Protein AF-A0AA42ZSQ5-F1 (afdb_monomer_lite)

Radius of gyration: 13.65 Å; chains: 1; bounding box: 35×29×31 Å

Sequence (116 aa):
MTNEVASFLNNWANVWSDRNLEEYFTYYASDFAPAGYDSHGEWQETQRERFAIQAMTEIVLDSLEVETLPSGDTKAKFVQRFGAAPNYRSVLKEMGLTSGGPRGWLITSERILDVL

Secondary structure (DSSP, 8-state):
-HHHHHHHHHHHHHHHHTT-HHHHHTTB-TT---TT-S-HHHHHHHHHHHHTS--EEEEEEEEEEEEE-TTS-EEEEEEEEEEETTEEEEEEEEEEEEE-STTSEEEEEEEEEEE-

Structure (mmCIF, N/CA/C/O backbone):
data_AF-A0AA42ZSQ5-F1
#
_entry.id   AF-A0AA42ZSQ5-F1
#
loop_
_atom_site.group_PDB
_atom_site.id
_atom_site.type_symbol
_atom_site.label_atom_id
_atom_site.label_alt_id
_atom_site.label_comp_id
_atom_site.label_asym_id
_atom_site.label_entity_id
_atom_site.label_seq_id
_atom_site.pdbx_PDB_ins_code
_atom_site.Cartn_x
_atom_site.Cartn_y
_atom_site.Cartn_z
_atom_site.occupancy
_atom_site.B_iso_or_equiv
_atom_site.auth_seq_id
_atom_site.auth_comp_id
_atom_site.auth_asym_id
_atom_site.auth_atom_id
_atom_site.pdbx_PDB_model_num
ATOM 1 N N . MET A 1 1 ? -12.828 -6.740 11.382 1.00 76.00 1 MET A N 1
ATOM 2 C CA . MET A 1 1 ? -11.854 -5.643 11.238 1.00 76.00 1 MET A CA 1
ATOM 3 C C . MET A 1 1 ? -10.446 -6.132 10.904 1.00 76.00 1 MET A C 1
ATOM 5 O O . MET A 1 1 ? -10.137 -6.190 9.725 1.00 76.00 1 MET A O 1
ATOM 9 N N . THR A 1 2 ? -9.603 -6.561 11.857 1.00 87.94 2 THR A N 1
ATOM 10 C CA . THR A 1 2 ? -8.195 -6.932 11.560 1.00 87.94 2 THR A CA 1
ATOM 11 C C . THR A 1 2 ? -8.055 -8.012 10.481 1.00 87.94 2 THR A C 1
ATOM 13 O O . THR A 1 2 ? -7.264 -7.848 9.561 1.00 87.94 2 THR A O 1
ATOM 16 N N . ASN A 1 3 ? -8.884 -9.062 10.512 1.00 92.19 3 ASN A N 1
ATOM 17 C CA . ASN A 1 3 ? -8.865 -10.121 9.488 1.00 92.19 3 ASN A CA 1
ATOM 18 C C . ASN A 1 3 ? -9.287 -9.632 8.088 1.00 92.19 3 ASN A C 1
ATOM 20 O O . ASN A 1 3 ? -8.799 -10.143 7.081 1.00 92.19 3 ASN A O 1
ATOM 24 N N . GLU A 1 4 ? -10.187 -8.647 8.009 1.00 94.56 4 GLU A N 1
ATOM 25 C CA . GLU A 1 4 ? -10.640 -8.060 6.738 1.00 94.56 4 GLU A CA 1
ATOM 26 C C . GLU A 1 4 ? -9.546 -7.170 6.148 1.00 94.56 4 GLU A C 1
ATOM 28 O O . GLU A 1 4 ? -9.252 -7.272 4.960 1.00 94.56 4 GLU A O 1
ATOM 33 N N . VAL A 1 5 ? -8.889 -6.365 6.990 1.00 96.19 5 VAL A N 1
ATOM 34 C CA . VAL A 1 5 ? -7.732 -5.548 6.600 1.00 96.19 5 VAL A CA 1
ATOM 35 C C . VAL A 1 5 ? -6.558 -6.432 6.178 1.00 96.19 5 VAL A C 1
ATOM 37 O O . VAL A 1 5 ? -5.972 -6.191 5.129 1.00 96.19 5 VAL A O 1
ATOM 40 N N . ALA A 1 6 ? -6.254 -7.501 6.919 1.00 96.75 6 ALA A N 1
ATOM 41 C CA . ALA A 1 6 ? -5.216 -8.465 6.547 1.00 96.75 6 ALA A CA 1
ATOM 42 C C . ALA A 1 6 ? -5.487 -9.091 5.169 1.00 96.75 6 ALA A C 1
ATOM 44 O O . ALA A 1 6 ? -4.598 -9.166 4.322 1.00 96.75 6 ALA A O 1
ATOM 45 N N . SER A 1 7 ? -6.737 -9.493 4.922 1.00 97.00 7 SER A N 1
ATOM 46 C CA . SER A 1 7 ? -7.155 -10.065 3.639 1.00 97.00 7 SER A CA 1
ATOM 47 C C . SER A 1 7 ? -7.057 -9.040 2.504 1.00 97.00 7 SER A C 1
ATOM 49 O O . SER A 1 7 ? -6.560 -9.355 1.424 1.00 97.00 7 SER A O 1
ATOM 51 N N . PHE A 1 8 ? -7.476 -7.797 2.752 1.00 97.88 8 PHE A N 1
ATOM 52 C CA . PHE A 1 8 ? -7.344 -6.692 1.803 1.00 97.88 8 PHE A CA 1
ATOM 53 C C . PHE A 1 8 ? -5.876 -6.418 1.439 1.00 97.88 8 PHE A C 1
ATOM 55 O O . PHE A 1 8 ? -5.552 -6.347 0.252 1.00 97.88 8 PHE A O 1
ATOM 62 N N . LEU A 1 9 ? -4.988 -6.333 2.436 1.00 97.88 9 LEU A N 1
ATOM 63 C CA . LEU A 1 9 ? -3.555 -6.083 2.249 1.00 97.88 9 LEU A CA 1
ATOM 64 C C . LEU A 1 9 ? -2.846 -7.233 1.521 1.00 97.88 9 LEU A C 1
ATOM 66 O O . LEU A 1 9 ? -2.025 -6.977 0.644 1.00 97.88 9 LEU A O 1
ATOM 70 N N . ASN A 1 10 ? -3.190 -8.489 1.817 1.00 97.69 10 ASN A N 1
ATOM 71 C CA . ASN A 1 10 ? -2.656 -9.635 1.073 1.00 97.69 10 ASN A CA 1
ATOM 72 C C . ASN A 1 10 ? -3.095 -9.621 -0.393 1.00 97.69 10 ASN A C 1
ATOM 74 O O . ASN A 1 10 ? -2.277 -9.843 -1.280 1.00 97.69 10 ASN A O 1
ATOM 78 N N . ASN A 1 11 ? -4.366 -9.316 -0.670 1.00 97.75 11 ASN A N 1
ATOM 79 C CA . ASN A 1 11 ? -4.844 -9.220 -2.049 1.00 97.75 11 ASN A CA 1
ATOM 80 C C . ASN A 1 11 ? -4.151 -8.075 -2.800 1.00 97.75 11 ASN A C 1
ATOM 82 O O . ASN A 1 11 ? -3.738 -8.256 -3.940 1.00 97.75 11 ASN A O 1
ATOM 86 N N . TRP A 1 12 ? -3.977 -6.920 -2.150 1.00 98.06 12 TRP A N 1
ATOM 87 C CA . TRP A 1 12 ? -3.188 -5.808 -2.687 1.00 98.06 12 TRP A CA 1
ATOM 88 C C . TRP A 1 12 ? -1.751 -6.237 -3.018 1.00 98.06 12 TRP A C 1
ATOM 90 O O . TRP A 1 12 ? -1.247 -5.932 -4.099 1.00 98.06 12 TRP A O 1
ATOM 100 N N . ALA A 1 13 ? -1.107 -6.992 -2.123 1.00 98.06 13 ALA A N 1
ATOM 101 C CA . ALA A 1 13 ? 0.254 -7.481 -2.315 1.00 98.06 13 ALA A CA 1
ATOM 102 C C . ALA A 1 13 ? 0.371 -8.488 -3.470 1.00 98.06 13 ALA A C 1
ATOM 104 O O . ALA A 1 13 ? 1.335 -8.436 -4.239 1.00 98.06 13 ALA A O 1
ATOM 105 N N . ASN A 1 14 ? -0.628 -9.356 -3.640 1.00 97.94 14 ASN A N 1
ATOM 106 C CA . ASN A 1 14 ? -0.702 -10.285 -4.767 1.00 97.94 14 ASN A CA 1
ATOM 107 C C . ASN A 1 14 ? -0.822 -9.527 -6.094 1.00 97.94 14 ASN A C 1
ATOM 109 O O . ASN A 1 14 ? 0.019 -9.698 -6.968 1.00 97.94 14 ASN A O 1
ATOM 113 N N . VAL A 1 15 ? -1.777 -8.597 -6.200 1.00 98.00 15 VAL A N 1
ATOM 114 C CA . VAL A 1 15 ? -1.979 -7.765 -7.401 1.00 98.00 15 VAL A CA 1
ATOM 115 C C . VAL A 1 15 ? -0.723 -6.959 -7.755 1.00 98.00 15 VAL A C 1
ATOM 117 O O . VAL A 1 15 ? -0.351 -6.845 -8.925 1.00 98.00 15 VAL A O 1
ATOM 120 N N . TRP A 1 16 ? -0.027 -6.427 -6.746 1.00 97.75 16 TRP A N 1
ATOM 121 C CA . TRP A 1 16 ? 1.243 -5.729 -6.940 1.00 97.75 16 TRP A CA 1
ATOM 122 C C . TRP A 1 16 ? 2.350 -6.657 -7.456 1.00 97.75 16 TRP A C 1
ATOM 124 O O . TRP A 1 16 ? 3.135 -6.252 -8.318 1.00 97.75 16 TRP A O 1
ATOM 134 N N . SER A 1 17 ? 2.423 -7.888 -6.941 1.00 97.25 17 SER A N 1
ATOM 135 C CA . SER A 1 17 ? 3.412 -8.901 -7.340 1.00 97.25 17 SER A CA 1
ATOM 136 C C . SER A 1 17 ? 3.149 -9.451 -8.740 1.00 97.25 17 SER A C 1
ATOM 138 O O . SER A 1 17 ? 4.091 -9.656 -9.503 1.00 97.25 17 SER A O 1
ATOM 140 N N . ASP A 1 18 ? 1.877 -9.584 -9.112 1.00 97.50 18 ASP A N 1
ATOM 141 C CA . ASP A 1 18 ? 1.430 -9.958 -10.457 1.00 97.50 18 ASP A CA 1
ATOM 142 C C . ASP A 1 18 ? 1.654 -8.837 -11.485 1.00 97.50 18 ASP A C 1
ATOM 144 O O . ASP A 1 18 ? 1.422 -9.021 -12.679 1.00 97.50 18 ASP A O 1
ATOM 148 N N . ARG A 1 19 ? 2.109 -7.660 -11.029 1.00 96.62 19 ARG A N 1
ATOM 149 C CA . ARG A 1 19 ? 2.289 -6.444 -11.835 1.00 96.62 19 ARG A CA 1
ATOM 150 C C . ARG A 1 19 ? 1.001 -6.024 -12.553 1.00 96.62 19 ARG A C 1
ATOM 152 O O . ARG A 1 19 ? 1.056 -5.353 -13.584 1.00 96.62 19 ARG A O 1
ATOM 159 N N . ASN A 1 20 ? -0.166 -6.365 -12.000 1.00 97.38 20 ASN A N 1
ATOM 160 C CA . ASN A 1 20 ? -1.454 -5.973 -12.561 1.00 97.38 20 ASN A CA 1
ATOM 161 C C . ASN A 1 20 ? -1.761 -4.519 -12.182 1.00 97.38 20 ASN A C 1
ATOM 163 O O . ASN A 1 20 ? -2.421 -4.225 -11.187 1.00 97.38 20 ASN A O 1
ATOM 167 N N . LEU A 1 21 ? -1.225 -3.602 -12.983 1.00 96.69 21 LEU A N 1
ATOM 168 C CA . LEU A 1 21 ? -1.290 -2.164 -12.752 1.00 96.69 21 LEU A CA 1
ATOM 169 C C . LEU A 1 21 ? -2.727 -1.620 -12.753 1.00 96.69 21 LEU A C 1
ATOM 171 O O . LEU A 1 21 ? -3.061 -0.760 -11.940 1.00 96.69 21 LEU A O 1
ATOM 175 N N . GLU A 1 22 ? -3.569 -2.113 -13.663 1.00 96.00 22 GLU A N 1
ATOM 176 C CA . GLU A 1 22 ? -4.961 -1.667 -13.768 1.00 96.00 22 GLU A CA 1
ATOM 177 C C . GLU A 1 22 ? -5.731 -2.024 -12.503 1.00 96.00 22 GLU A C 1
ATOM 179 O O . GLU A 1 22 ? -6.370 -1.161 -11.901 1.00 96.00 22 GLU A O 1
ATOM 184 N N . GLU A 1 23 ? -5.608 -3.272 -12.048 1.00 97.31 23 GLU A N 1
ATOM 185 C CA . GLU A 1 23 ? -6.251 -3.699 -10.816 1.00 97.31 23 GLU A CA 1
ATOM 186 C C . GLU A 1 23 ? -5.644 -3.006 -9.593 1.00 97.31 23 GLU A C 1
ATOM 188 O O . GLU A 1 23 ? -6.391 -2.578 -8.712 1.00 97.31 23 GLU A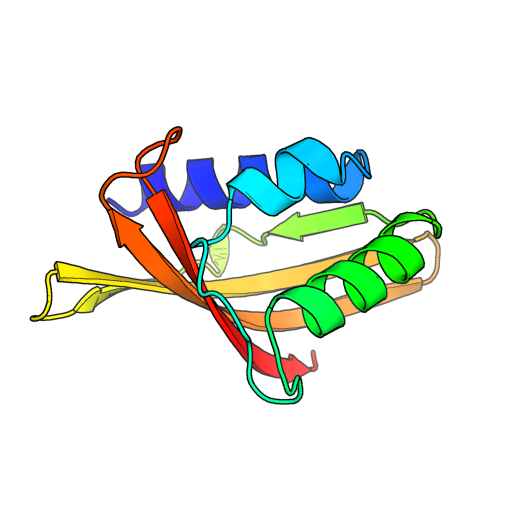 O 1
ATOM 193 N N . TYR A 1 24 ? -4.323 -2.821 -9.559 1.00 97.38 24 TYR A N 1
ATOM 194 C CA . TYR A 1 24 ? -3.620 -2.134 -8.478 1.00 97.38 24 TYR A CA 1
ATOM 195 C C . TYR A 1 24 ? -4.185 -0.732 -8.231 1.00 97.38 24 TYR A C 1
ATOM 197 O O . TYR A 1 24 ? -4.478 -0.390 -7.086 1.00 97.38 24 TYR A O 1
ATOM 205 N N . PHE A 1 25 ? -4.430 0.058 -9.281 1.00 96.44 25 PHE A N 1
ATOM 206 C CA . PHE A 1 25 ? -5.006 1.396 -9.119 1.00 96.44 25 PHE A CA 1
ATOM 207 C C . PHE A 1 25 ? -6.420 1.388 -8.527 1.00 96.44 25 PHE A C 1
ATOM 209 O O . PHE A 1 25 ? -6.780 2.335 -7.834 1.00 96.44 25 PHE A O 1
ATOM 216 N N . THR A 1 26 ? -7.194 0.310 -8.689 1.00 96.44 26 THR A N 1
ATOM 217 C CA . THR A 1 26 ? -8.536 0.200 -8.078 1.00 96.44 26 THR A CA 1
ATOM 218 C C . THR A 1 26 ? -8.519 0.041 -6.554 1.00 96.44 26 THR A C 1
ATOM 220 O O . THR A 1 26 ? -9.574 0.115 -5.924 1.00 96.44 26 THR A O 1
ATOM 223 N N . TYR A 1 27 ? -7.351 -0.197 -5.947 1.00 97.75 27 TYR A N 1
ATOM 224 C CA . TYR A 1 27 ? -7.203 -0.215 -4.490 1.00 97.75 27 TYR A CA 1
ATOM 225 C C . TYR A 1 27 ? -7.146 1.188 -3.889 1.00 97.75 27 TYR A C 1
ATOM 227 O O . TYR A 1 27 ? -7.324 1.320 -2.682 1.00 97.75 27 TYR A O 1
ATOM 235 N N . TYR A 1 28 ? -6.896 2.219 -4.693 1.00 97.31 28 TYR A N 1
ATOM 236 C CA . TYR A 1 28 ? -6.651 3.578 -4.227 1.00 97.31 28 TYR A CA 1
ATOM 237 C C . TYR A 1 28 ? -7.874 4.467 -4.436 1.00 97.31 28 TYR A C 1
ATOM 239 O O . TYR A 1 28 ? -8.629 4.299 -5.394 1.00 97.31 28 TYR A O 1
ATOM 247 N N . ALA A 1 29 ? -8.072 5.423 -3.529 1.00 95.62 29 ALA A N 1
ATOM 248 C CA . ALA A 1 29 ? -9.068 6.471 -3.708 1.00 95.62 29 ALA A CA 1
ATOM 249 C C . ALA A 1 29 ? -8.750 7.322 -4.954 1.00 95.62 29 ALA A C 1
ATOM 251 O O . ALA A 1 29 ? -7.589 7.494 -5.328 1.00 95.62 29 ALA A O 1
ATOM 252 N N . SER A 1 30 ? -9.781 7.869 -5.603 1.00 91.25 30 SER A N 1
ATOM 253 C CA . SER A 1 30 ? -9.634 8.625 -6.859 1.00 91.25 30 SER A CA 1
ATOM 254 C C . SER A 1 30 ? -8.840 9.927 -6.719 1.00 91.25 30 SER A C 1
ATOM 256 O O . SER A 1 30 ? -8.341 10.456 -7.706 1.00 91.25 30 SER A O 1
ATOM 258 N N . ASP A 1 31 ? -8.752 10.458 -5.504 1.00 88.00 31 ASP A N 1
ATOM 259 C CA . ASP A 1 31 ? -8.007 11.658 -5.128 1.00 88.00 31 ASP A CA 1
ATOM 260 C C . ASP A 1 31 ? -6.681 11.332 -4.415 1.00 88.00 31 ASP A C 1
ATOM 262 O O . ASP A 1 31 ? -6.025 12.225 -3.881 1.00 88.00 31 ASP A O 1
ATOM 266 N N . PHE A 1 32 ? -6.259 10.063 -4.415 1.00 92.88 32 PHE A N 1
ATOM 267 C CA . PHE A 1 32 ? -5.043 9.625 -3.739 1.00 92.88 32 PHE A CA 1
ATOM 268 C C . PHE A 1 32 ? -3.789 10.291 -4.324 1.00 92.88 32 PHE A C 1
ATOM 270 O O . PHE A 1 32 ? -3.378 9.998 -5.443 1.00 92.88 32 PHE A O 1
ATOM 277 N N . ALA A 1 33 ? -3.122 11.132 -3.545 1.00 87.06 33 ALA A N 1
ATOM 278 C CA . ALA A 1 33 ? -1.811 11.676 -3.879 1.00 87.06 33 ALA A CA 1
ATOM 279 C C . ALA A 1 33 ? -0.928 11.587 -2.628 1.00 87.06 33 ALA A C 1
ATOM 281 O O . ALA A 1 33 ? -1.121 12.363 -1.686 1.00 87.06 33 ALA A O 1
ATOM 282 N N . PRO A 1 34 ? -0.008 10.608 -2.545 1.00 86.25 34 PRO A N 1
ATOM 283 C CA . PRO A 1 34 ? 0.834 10.477 -1.373 1.00 86.25 34 PRO A CA 1
ATOM 284 C C . PRO A 1 34 ? 1.860 11.614 -1.339 1.00 86.25 34 PRO A C 1
ATOM 286 O O . PRO A 1 34 ? 2.196 12.211 -2.361 1.00 86.25 34 PRO A O 1
ATOM 289 N N . ALA A 1 35 ? 2.380 11.906 -0.146 1.00 82.50 35 ALA A N 1
ATOM 290 C CA . ALA A 1 35 ? 3.382 12.951 0.027 1.00 82.50 35 ALA A CA 1
ATOM 291 C C . ALA A 1 35 ? 4.598 12.712 -0.887 1.00 82.50 35 ALA A C 1
ATOM 293 O O . ALA A 1 35 ? 5.122 11.598 -0.949 1.00 82.50 35 ALA A O 1
ATOM 294 N N . GLY A 1 36 ? 5.053 13.770 -1.561 1.00 83.25 36 GLY A N 1
ATOM 295 C CA . GLY A 1 36 ? 6.147 13.706 -2.534 1.00 83.25 36 GLY A CA 1
ATOM 296 C C . GLY A 1 36 ? 5.704 13.614 -3.997 1.00 83.25 36 GLY A C 1
ATOM 297 O O . GLY A 1 36 ? 6.575 13.563 -4.857 1.00 83.25 36 GLY A O 1
ATOM 298 N N . TYR A 1 37 ? 4.396 13.619 -4.267 1.00 87.75 37 TYR A N 1
ATOM 299 C CA . TYR A 1 37 ? 3.822 13.771 -5.606 1.00 87.75 37 TYR A CA 1
ATOM 300 C C . TYR A 1 37 ? 2.947 15.024 -5.660 1.00 87.75 37 TYR A C 1
ATOM 302 O O . TYR A 1 37 ? 2.210 15.303 -4.711 1.00 87.75 37 TYR A O 1
ATOM 310 N N . ASP A 1 38 ? 2.987 15.744 -6.778 1.00 87.31 38 ASP A N 1
ATOM 311 C CA . ASP A 1 38 ? 2.197 16.957 -6.997 1.00 87.31 38 ASP A CA 1
ATOM 312 C C . ASP A 1 38 ? 0.739 16.629 -7.359 1.00 87.31 38 ASP A C 1
ATOM 314 O O . ASP A 1 38 ? -0.163 17.446 -7.162 1.00 87.31 38 ASP A O 1
ATOM 318 N N . SER A 1 39 ? 0.477 15.430 -7.898 1.00 92.12 39 SER A N 1
ATOM 319 C CA . SER A 1 39 ? -0.871 14.999 -8.286 1.00 92.12 39 SER A CA 1
ATOM 320 C C . SER A 1 39 ? -1.054 13.476 -8.316 1.00 92.12 39 SER A C 1
ATOM 322 O O . SER A 1 39 ? -0.091 12.717 -8.428 1.00 92.12 39 SER A O 1
ATOM 324 N N . HIS A 1 40 ? -2.318 13.026 -8.310 1.00 91.38 40 HIS A N 1
ATOM 325 C CA . HIS A 1 40 ? -2.675 11.618 -8.543 1.00 91.38 40 HIS A CA 1
ATOM 326 C C . HIS A 1 40 ? -2.126 11.102 -9.883 1.00 91.38 40 HIS A C 1
ATOM 328 O O . HIS A 1 40 ? -1.619 9.987 -9.954 1.00 91.38 40 HIS A O 1
ATOM 334 N N . GLY A 1 41 ? -2.182 11.921 -10.941 1.00 93.62 41 GLY A N 1
ATOM 335 C CA . GLY A 1 41 ? -1.702 11.537 -12.272 1.00 93.62 41 GLY A CA 1
ATOM 336 C C . GLY A 1 41 ? -0.189 11.307 -12.324 1.00 93.62 41 GLY A C 1
ATOM 337 O O . GLY A 1 41 ? 0.263 10.329 -12.912 1.00 93.62 41 GLY A O 1
ATOM 338 N N . GLU A 1 42 ? 0.594 12.157 -11.658 1.00 94.25 42 GLU A N 1
ATOM 339 C CA . GLU A 1 42 ? 2.049 11.979 -11.553 1.00 94.25 42 GLU A CA 1
ATOM 340 C C . GLU A 1 42 ? 2.413 10.713 -10.762 1.00 94.25 42 GLU A C 1
ATOM 342 O O . GLU A 1 42 ? 3.295 9.943 -11.159 1.00 94.25 42 GLU A O 1
ATOM 347 N N . TRP A 1 43 ? 1.691 10.460 -9.666 1.00 95.25 43 TRP A N 1
ATOM 348 C CA . TRP A 1 43 ? 1.836 9.220 -8.912 1.00 95.25 43 TRP A CA 1
ATOM 349 C C . TRP A 1 43 ? 1.542 8.000 -9.791 1.00 95.25 43 TRP A C 1
ATOM 351 O O . TRP A 1 43 ? 2.342 7.064 -9.816 1.00 95.25 43 TRP A O 1
ATOM 361 N N . GLN A 1 44 ? 0.447 8.017 -10.558 1.00 95.19 44 GLN A N 1
ATOM 362 C CA . GLN A 1 44 ? 0.111 6.923 -11.468 1.00 95.19 44 GLN A CA 1
ATOM 363 C C . GLN A 1 44 ? 1.221 6.674 -12.490 1.00 95.19 44 GLN A C 1
ATOM 365 O O . GLN A 1 44 ? 1.599 5.518 -12.675 1.00 95.19 44 GLN A O 1
ATOM 370 N N . GLU A 1 45 ? 1.776 7.721 -13.108 1.00 95.44 45 GLU A N 1
ATOM 371 C CA . GLU A 1 45 ? 2.858 7.574 -14.090 1.00 95.44 45 GLU A CA 1
ATOM 372 C C . GLU A 1 45 ? 4.095 6.912 -13.475 1.00 95.44 45 GLU A C 1
ATOM 374 O O . GLU A 1 45 ? 4.586 5.900 -13.978 1.00 95.44 45 GLU A O 1
ATOM 379 N N . THR A 1 46 ? 4.509 7.376 -12.295 1.00 94.75 46 THR A N 1
ATOM 380 C CA . THR A 1 46 ? 5.626 6.770 -11.555 1.00 94.75 46 THR A CA 1
ATOM 381 C C . THR A 1 46 ? 5.358 5.302 -11.212 1.00 94.75 46 THR A C 1
ATOM 383 O O . THR A 1 46 ? 6.258 4.457 -11.246 1.00 94.75 46 THR A O 1
ATOM 386 N N . GLN A 1 47 ? 4.114 4.960 -10.874 1.00 95.44 47 GLN A N 1
ATOM 387 C CA . GLN A 1 47 ? 3.740 3.573 -10.623 1.00 95.44 47 GLN A CA 1
ATOM 388 C C . GLN A 1 47 ? 3.744 2.733 -11.909 1.00 95.44 47 GLN A C 1
ATOM 390 O O . GLN A 1 47 ? 4.112 1.561 -11.822 1.00 95.44 47 GLN A O 1
ATOM 395 N N . ARG A 1 48 ? 3.435 3.295 -13.091 1.00 96.75 48 ARG A N 1
ATOM 396 C CA . ARG A 1 48 ? 3.569 2.580 -14.378 1.00 96.75 48 ARG A CA 1
ATOM 397 C C . ARG A 1 48 ? 5.014 2.171 -14.634 1.00 96.75 48 ARG A C 1
ATOM 399 O O . ARG A 1 48 ? 5.275 1.005 -14.928 1.00 96.75 48 ARG A O 1
ATOM 406 N N . GLU A 1 49 ? 5.946 3.105 -14.455 1.00 96.25 49 GLU A N 1
ATOM 407 C CA . GLU A 1 49 ? 7.381 2.847 -14.611 1.00 96.25 49 GLU A CA 1
ATOM 408 C C . GLU A 1 49 ? 7.866 1.777 -13.632 1.00 96.25 49 GLU A C 1
ATOM 410 O O . GLU A 1 49 ? 8.576 0.845 -14.011 1.00 96.25 49 GLU A O 1
ATOM 415 N N . ARG A 1 50 ? 7.431 1.860 -12.367 1.00 93.81 50 ARG A N 1
ATOM 416 C CA . ARG A 1 50 ? 7.748 0.837 -11.365 1.00 93.81 50 ARG A CA 1
ATOM 417 C C . ARG A 1 50 ? 7.222 -0.523 -11.793 1.00 93.81 50 ARG A C 1
ATOM 419 O O . ARG A 1 50 ? 7.987 -1.483 -11.748 1.00 93.81 50 ARG A O 1
ATOM 426 N N . PHE A 1 51 ? 5.957 -0.608 -12.209 1.00 95.56 51 PHE A N 1
ATOM 427 C CA . PHE A 1 51 ? 5.294 -1.861 -12.580 1.00 95.56 51 PHE A CA 1
ATOM 428 C C . PHE A 1 51 ? 5.920 -2.556 -13.795 1.00 95.56 51 PHE A C 1
ATOM 430 O O . PHE A 1 51 ? 5.870 -3.782 -13.864 1.00 95.56 51 PHE A O 1
ATOM 437 N N . ALA A 1 52 ? 6.619 -1.817 -14.664 1.00 95.44 52 ALA A N 1
ATOM 438 C CA . ALA A 1 52 ? 7.391 -2.381 -15.773 1.00 95.44 52 ALA A CA 1
AT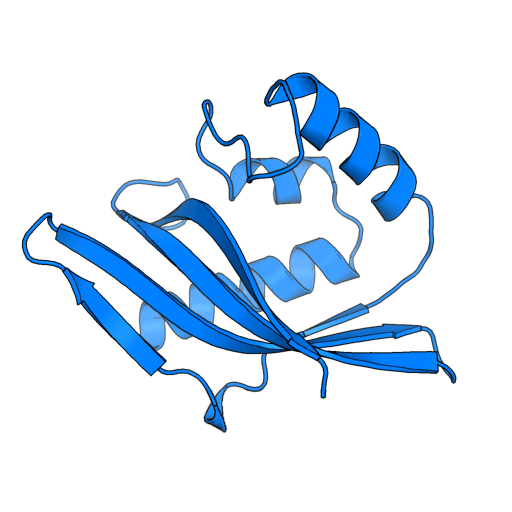OM 439 C C . ALA A 1 52 ? 8.598 -3.238 -15.332 1.00 95.44 52 ALA A C 1
ATOM 441 O O . ALA A 1 52 ? 9.097 -4.052 -16.108 1.00 95.44 52 ALA A O 1
ATOM 442 N N . ILE A 1 53 ? 9.076 -3.074 -14.095 1.00 93.81 53 ILE A N 1
ATOM 443 C CA . ILE A 1 53 ? 10.194 -3.845 -13.536 1.00 93.81 53 ILE A CA 1
ATOM 444 C C . ILE A 1 53 ? 9.640 -5.012 -12.717 1.00 93.81 53 ILE A C 1
ATOM 446 O O . ILE A 1 53 ? 8.795 -4.805 -11.850 1.00 93.81 53 ILE A O 1
ATOM 450 N N . GLN A 1 54 ? 10.137 -6.231 -12.940 1.00 94.00 54 GLN A N 1
ATOM 451 C CA . GLN A 1 54 ? 9.698 -7.405 -12.182 1.00 94.00 54 GLN A CA 1
ATOM 452 C C . GLN A 1 54 ? 10.109 -7.310 -10.705 1.00 94.00 54 GLN A C 1
ATOM 454 O O . GLN A 1 54 ? 11.285 -7.131 -10.388 1.00 94.00 54 GLN A O 1
ATOM 459 N N . ALA A 1 55 ? 9.142 -7.480 -9.806 1.00 95.69 55 ALA A N 1
ATOM 460 C CA . ALA A 1 55 ? 9.346 -7.552 -8.363 1.00 95.69 55 ALA A CA 1
ATOM 461 C C . ALA A 1 55 ? 8.137 -8.220 -7.690 1.00 95.69 55 ALA A C 1
ATOM 463 O O . ALA A 1 55 ? 7.047 -8.235 -8.254 1.00 95.69 55 ALA A O 1
ATOM 464 N N . MET A 1 56 ? 8.323 -8.715 -6.468 1.00 96.31 56 MET A N 1
ATOM 465 C CA . MET A 1 56 ? 7.251 -9.172 -5.577 1.00 96.31 56 MET A CA 1
ATOM 466 C C . MET A 1 56 ? 7.156 -8.287 -4.332 1.00 96.31 56 MET A C 1
ATOM 468 O O . MET A 1 56 ? 8.136 -7.638 -3.947 1.00 96.31 56 MET A O 1
ATOM 472 N N . THR A 1 57 ? 5.982 -8.268 -3.714 1.00 96.62 57 THR A N 1
ATOM 473 C CA . THR A 1 57 ? 5.753 -7.665 -2.406 1.00 96.62 57 THR A CA 1
ATOM 474 C C . THR A 1 57 ? 4.996 -8.636 -1.515 1.00 96.62 57 THR A C 1
ATOM 476 O O . THR A 1 57 ? 4.105 -9.352 -1.956 1.00 96.62 57 THR A O 1
ATOM 479 N N . GLU A 1 58 ? 5.338 -8.618 -0.238 1.00 97.19 58 GLU A N 1
ATOM 480 C CA . GLU A 1 58 ? 4.775 -9.467 0.799 1.00 97.19 58 GLU A CA 1
ATOM 481 C C . GLU A 1 58 ? 4.473 -8.606 2.027 1.00 97.19 58 GLU A C 1
ATOM 483 O O . GLU A 1 58 ? 5.232 -7.691 2.368 1.00 97.19 58 GLU A O 1
ATOM 488 N N . ILE A 1 59 ? 3.355 -8.904 2.688 1.00 97.50 59 ILE A N 1
ATOM 489 C CA . ILE A 1 59 ? 2.988 -8.316 3.974 1.00 97.50 59 ILE A CA 1
ATOM 490 C C . ILE A 1 59 ? 3.363 -9.309 5.065 1.00 97.50 59 ILE A C 1
ATOM 492 O O . ILE A 1 59 ? 2.875 -10.438 5.073 1.00 97.50 59 ILE A O 1
ATOM 496 N N . VAL A 1 60 ? 4.186 -8.888 6.022 1.00 97.25 60 VAL A N 1
ATOM 497 C CA . VAL A 1 60 ? 4.473 -9.707 7.203 1.00 97.25 60 VAL A CA 1
ATOM 498 C C . VAL A 1 60 ? 3.298 -9.563 8.170 1.00 97.25 60 VAL A C 1
ATOM 500 O O . VAL A 1 60 ? 3.274 -8.655 8.999 1.00 97.25 60 VAL A O 1
ATOM 503 N N . LEU A 1 61 ? 2.290 -10.428 8.039 1.00 94.38 61 LEU A N 1
ATOM 504 C CA . LEU A 1 61 ? 1.021 -10.313 8.775 1.00 94.38 61 LEU A CA 1
ATOM 505 C C . LEU A 1 61 ? 1.182 -10.332 10.299 1.00 94.38 61 LEU A C 1
ATOM 507 O O . LEU A 1 61 ? 0.413 -9.671 10.986 1.00 94.38 61 LEU A O 1
ATOM 511 N N . ASP A 1 62 ? 2.202 -11.012 10.824 1.00 96.31 62 ASP A N 1
ATOM 512 C CA . ASP A 1 62 ? 2.491 -11.032 12.266 1.00 96.31 62 ASP A CA 1
ATOM 513 C C . ASP A 1 62 ? 2.874 -9.645 12.818 1.00 96.31 62 ASP A C 1
ATOM 515 O O . ASP A 1 62 ? 2.800 -9.415 14.021 1.00 96.31 62 ASP A O 1
ATOM 519 N N . SER A 1 63 ? 3.265 -8.710 11.943 1.00 96.94 63 SER A N 1
ATOM 520 C CA . SER A 1 63 ? 3.555 -7.311 12.288 1.00 96.94 63 SER A CA 1
ATOM 521 C C . SER A 1 63 ? 2.376 -6.359 12.063 1.00 96.94 63 SER A C 1
ATOM 523 O O . SER A 1 63 ? 2.533 -5.152 12.235 1.00 96.94 63 SER A O 1
ATOM 525 N N . LEU A 1 64 ? 1.220 -6.869 11.621 1.00 98.19 64 LEU A N 1
ATOM 526 C CA . LEU A 1 64 ? 0.069 -6.043 11.280 1.00 98.19 64 LEU A CA 1
ATOM 527 C C . LEU A 1 64 ? -0.635 -5.524 12.538 1.00 98.19 64 LEU A C 1
ATOM 529 O O . LEU A 1 64 ? -1.286 -6.271 13.268 1.00 98.19 64 LEU A O 1
ATOM 533 N N . GLU A 1 65 ? -0.604 -4.211 12.711 1.00 98.12 65 GLU A N 1
ATOM 534 C CA . GLU A 1 65 ? -1.403 -3.473 13.681 1.00 98.12 65 GLU A CA 1
ATOM 535 C C . GLU A 1 65 ? -2.511 -2.705 12.956 1.00 98.12 65 GLU A C 1
ATOM 537 O O . GLU A 1 65 ? -2.268 -2.059 11.934 1.00 98.12 65 GLU A O 1
ATOM 542 N N . VAL A 1 66 ? -3.737 -2.761 13.483 1.00 97.88 66 VAL A N 1
ATOM 543 C CA . VAL A 1 66 ? -4.906 -2.090 12.895 1.00 97.88 66 VAL A CA 1
ATOM 544 C C . VAL A 1 66 ? -5.599 -1.242 13.951 1.00 97.88 66 VAL A C 1
ATOM 546 O O . VAL A 1 66 ? -5.986 -1.746 15.003 1.00 97.88 66 VAL A O 1
ATOM 549 N N . GLU A 1 67 ? -5.795 0.036 13.641 1.00 97.44 67 GLU A N 1
ATOM 550 C CA . GLU A 1 67 ? -6.460 1.015 14.498 1.00 97.44 67 GLU A CA 1
ATOM 551 C C . GLU A 1 67 ? -7.592 1.697 13.724 1.00 97.44 67 GLU A C 1
ATOM 553 O O . GLU A 1 67 ? -7.363 2.278 12.665 1.00 97.44 67 GLU A O 1
ATOM 558 N N . THR A 1 68 ? -8.814 1.670 14.255 1.00 95.94 68 THR A N 1
ATOM 559 C CA . THR A 1 68 ? -9.922 2.478 13.727 1.00 95.94 68 THR A CA 1
ATOM 560 C C . THR A 1 68 ? -9.946 3.828 14.437 1.00 95.94 68 THR A C 1
ATOM 562 O O . THR A 1 68 ? -10.016 3.895 15.663 1.00 95.94 68 THR A O 1
ATOM 565 N N . LEU A 1 69 ? -9.893 4.906 13.663 1.00 94.75 69 LEU A N 1
ATOM 566 C CA . LEU A 1 69 ? -9.905 6.279 14.147 1.00 94.75 69 LEU A CA 1
ATOM 567 C C . LEU A 1 69 ? -11.331 6.733 14.495 1.00 94.75 69 LEU A C 1
ATOM 569 O O . LEU A 1 69 ? -12.300 6.208 13.943 1.00 94.75 69 LEU A O 1
ATOM 573 N N . PRO A 1 70 ? -11.490 7.787 15.319 1.00 93.56 70 PRO A N 1
ATOM 574 C CA . PRO A 1 70 ? -12.802 8.373 15.600 1.00 93.56 70 PRO A CA 1
ATOM 575 C C . PRO A 1 70 ? -13.561 8.873 14.359 1.00 93.56 70 PRO A C 1
ATOM 577 O O . PRO A 1 70 ? -14.782 8.991 14.413 1.00 93.56 70 PRO A O 1
ATOM 580 N N . SER A 1 71 ? -12.864 9.163 13.250 1.00 91.25 71 SER A N 1
ATOM 581 C CA . SER A 1 71 ? -13.484 9.526 11.965 1.00 91.25 71 SER A CA 1
ATOM 582 C C . SER A 1 71 ? -14.180 8.352 11.267 1.00 91.25 71 SER A C 1
ATOM 584 O O . SER A 1 71 ? -14.956 8.579 10.345 1.00 91.25 71 SER A O 1
ATOM 586 N N . GLY A 1 72 ? -13.908 7.112 11.689 1.00 91.38 72 GLY A N 1
ATOM 587 C CA . GLY A 1 72 ? -14.313 5.886 10.998 1.00 91.38 72 GLY A CA 1
ATOM 588 C C . GLY A 1 72 ? -13.258 5.348 10.025 1.00 91.38 72 GLY A C 1
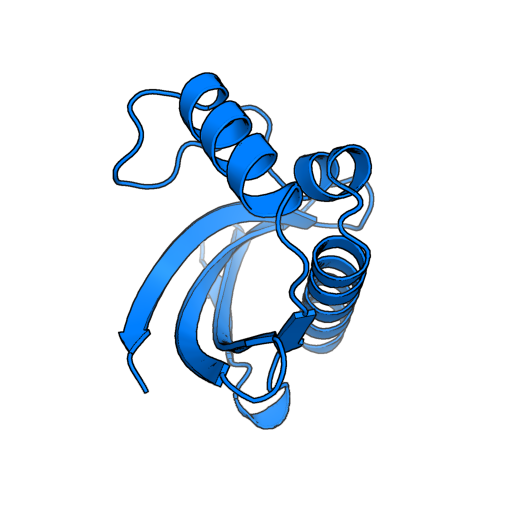ATOM 589 O O . GLY A 1 72 ? -13.348 4.191 9.617 1.00 91.38 72 GLY A O 1
ATOM 590 N N . ASP A 1 73 ? -12.227 6.134 9.702 1.00 94.81 73 ASP A N 1
ATOM 591 C CA . ASP A 1 73 ? -11.095 5.653 8.907 1.00 94.81 73 ASP A CA 1
ATOM 592 C C . ASP A 1 73 ? -10.249 4.659 9.702 1.00 94.81 73 ASP A C 1
ATOM 594 O O . ASP A 1 73 ? -10.235 4.653 10.932 1.00 94.81 73 ASP A O 1
ATOM 598 N N . THR A 1 74 ? -9.509 3.814 8.998 1.00 97.38 74 THR A N 1
ATOM 599 C CA . THR A 1 74 ? -8.659 2.786 9.598 1.00 97.38 74 THR A CA 1
ATOM 600 C C . THR A 1 74 ? -7.204 3.014 9.216 1.00 97.38 74 THR A C 1
ATOM 602 O O . THR A 1 74 ? -6.888 3.285 8.063 1.00 97.38 74 THR A O 1
ATOM 605 N N . LYS A 1 75 ?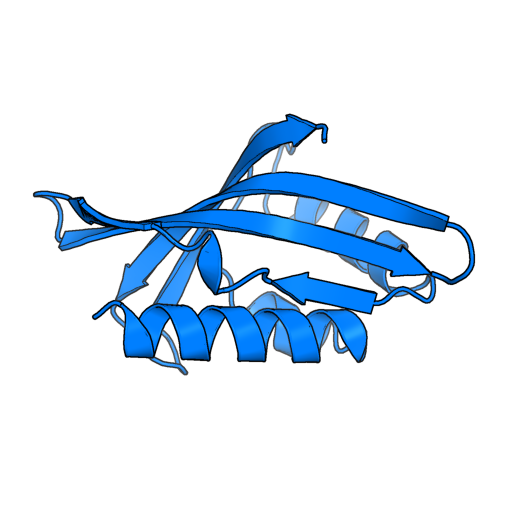 -6.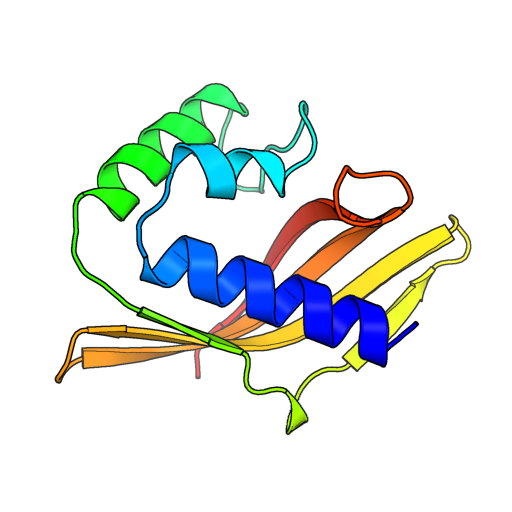295 2.889 10.180 1.00 97.69 75 LYS A N 1
ATOM 606 C CA . LYS A 1 75 ? -4.851 2.846 9.953 1.00 97.69 75 LYS A CA 1
ATOM 607 C C . LYS A 1 75 ? -4.362 1.415 10.088 1.00 97.69 75 LYS A C 1
ATOM 609 O O . LYS A 1 75 ? -4.684 0.743 11.064 1.00 97.69 75 LYS A O 1
ATOM 614 N N . ALA A 1 76 ? -3.558 0.981 9.131 1.00 98.25 76 ALA A N 1
ATOM 615 C CA . ALA A 1 76 ? -2.838 -0.279 9.172 1.00 98.25 76 ALA A CA 1
ATOM 616 C C . ALA A 1 76 ? -1.335 0.001 9.199 1.00 98.25 76 ALA A C 1
ATOM 618 O O . ALA A 1 76 ? -0.825 0.698 8.322 1.00 98.25 76 ALA A O 1
ATOM 619 N N . LYS A 1 77 ? -0.622 -0.541 10.184 1.00 98.50 77 LYS A N 1
ATOM 620 C CA . LYS A 1 77 ? 0.843 -0.517 10.242 1.00 98.50 77 LYS A CA 1
ATOM 621 C C . LYS A 1 77 ? 1.368 -1.930 10.095 1.00 98.50 77 LYS A C 1
ATOM 623 O O . LYS A 1 77 ? 0.853 -2.830 10.741 1.00 98.50 77 LYS A O 1
ATOM 628 N N . PHE A 1 78 ? 2.344 -2.135 9.224 1.00 98.50 78 PHE A N 1
ATOM 629 C CA . PHE A 1 78 ? 2.884 -3.462 8.939 1.00 98.50 78 PHE A CA 1
ATOM 630 C C . PHE A 1 78 ? 4.265 -3.364 8.300 1.00 98.50 78 PHE A C 1
ATOM 632 O O . PHE A 1 78 ? 4.617 -2.363 7.669 1.00 98.50 78 PHE A O 1
ATOM 639 N N . VAL A 1 79 ? 5.042 -4.434 8.415 1.00 98.56 79 VAL A N 1
ATOM 640 C CA . VAL A 1 79 ? 6.271 -4.609 7.648 1.00 98.56 79 VAL A CA 1
ATOM 641 C C . VAL A 1 79 ? 5.921 -5.091 6.243 1.00 98.56 79 VAL A C 1
ATOM 643 O O . VAL A 1 79 ? 5.277 -6.126 6.058 1.00 98.56 79 VAL A O 1
ATOM 646 N N . GLN A 1 80 ? 6.370 -4.333 5.246 1.00 98.25 80 GLN A N 1
ATOM 647 C CA . GLN A 1 80 ? 6.322 -4.708 3.839 1.00 98.25 80 GLN A CA 1
ATOM 648 C C . GLN A 1 80 ? 7.709 -5.174 3.408 1.00 98.25 80 GLN A C 1
ATOM 650 O O . GLN A 1 80 ? 8.673 -4.410 3.489 1.00 98.25 80 GLN A O 1
ATOM 655 N N . ARG A 1 81 ? 7.798 -6.393 2.879 1.00 97.75 81 ARG A N 1
ATOM 656 C CA . ARG A 1 81 ? 8.991 -6.884 2.190 1.00 97.75 81 ARG A CA 1
ATOM 657 C C . ARG A 1 81 ? 8.763 -6.803 0.689 1.00 97.75 81 ARG A C 1
ATOM 659 O O . ARG A 1 81 ? 7.738 -7.262 0.205 1.00 97.75 81 ARG A O 1
ATOM 666 N N . PHE A 1 82 ? 9.699 -6.235 -0.061 1.00 95.81 82 PHE A N 1
ATOM 667 C CA . PHE A 1 82 ? 9.559 -6.106 -1.511 1.00 95.81 82 PHE A CA 1
ATOM 668 C C . PHE A 1 82 ? 10.900 -6.197 -2.240 1.00 95.81 82 PHE A C 1
ATOM 670 O O . PHE A 1 82 ? 11.962 -5.960 -1.662 1.00 95.81 82 PHE A O 1
ATOM 677 N N . GLY A 1 83 ? 10.854 -6.544 -3.523 1.00 95.56 83 GLY A N 1
ATOM 678 C CA . GLY A 1 83 ? 12.032 -6.627 -4.386 1.00 95.56 83 GLY A CA 1
ATOM 679 C C . GLY A 1 83 ? 12.011 -7.852 -5.290 1.00 95.56 83 GLY A C 1
ATOM 680 O O . GLY A 1 83 ? 10.961 -8.433 -5.547 1.00 95.56 83 GLY A O 1
ATOM 681 N N . ALA A 1 84 ? 13.179 -8.242 -5.781 1.00 94.12 84 ALA A N 1
ATOM 682 C CA . ALA A 1 84 ? 13.351 -9.404 -6.643 1.00 94.12 84 ALA A CA 1
ATOM 683 C C . ALA A 1 84 ? 14.629 -10.134 -6.245 1.00 94.12 84 ALA A C 1
ATOM 685 O O . ALA A 1 84 ? 15.611 -9.492 -5.879 1.00 94.12 84 ALA A O 1
ATOM 686 N N . ALA A 1 85 ? 14.643 -11.465 -6.330 1.00 87.81 85 ALA A N 1
ATOM 687 C CA . ALA A 1 85 ? 15.816 -12.246 -5.956 1.00 87.81 85 ALA A CA 1
ATOM 688 C C . ALA A 1 85 ? 17.081 -11.776 -6.712 1.00 87.81 85 ALA A C 1
ATOM 690 O O . ALA A 1 85 ? 17.016 -11.557 -7.923 1.00 87.81 85 ALA A O 1
ATOM 691 N N . PRO A 1 86 ? 18.237 -11.639 -6.034 1.00 92.19 86 PRO A N 1
ATOM 692 C CA . PRO A 1 86 ? 18.490 -11.882 -4.605 1.00 92.19 86 PRO A CA 1
ATOM 693 C C . PRO A 1 86 ? 18.229 -10.664 -3.690 1.00 92.19 86 PRO A C 1
ATOM 695 O O . PRO A 1 86 ? 18.434 -10.747 -2.482 1.00 92.19 86 PRO A O 1
ATOM 698 N N . ASN A 1 87 ? 17.793 -9.533 -4.245 1.00 93.62 87 ASN A N 1
ATOM 699 C CA . ASN A 1 87 ? 17.712 -8.236 -3.581 1.00 93.62 87 ASN A CA 1
ATOM 700 C C . ASN A 1 87 ? 16.295 -7.941 -3.069 1.00 93.62 87 ASN A C 1
ATOM 702 O O . ASN A 1 87 ? 15.439 -7.429 -3.795 1.00 93.62 87 ASN A O 1
ATOM 706 N N . TYR A 1 88 ? 16.075 -8.208 -1.785 1.00 94.62 88 TYR A N 1
ATOM 707 C CA . TYR A 1 88 ? 14.860 -7.820 -1.071 1.00 94.62 88 TYR A CA 1
ATOM 708 C C . TYR A 1 88 ? 15.152 -6.6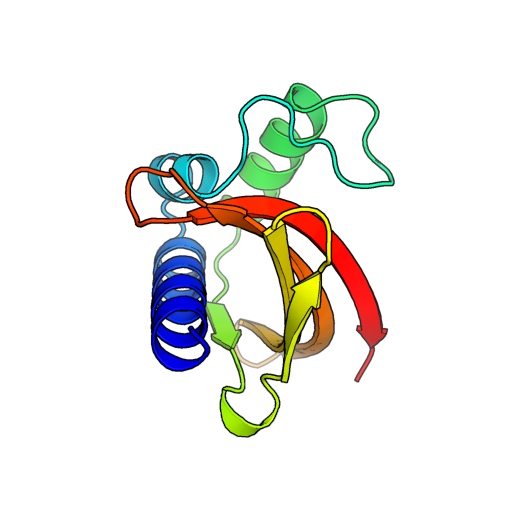95 -0.083 1.00 94.62 88 TYR A C 1
ATOM 710 O O . TYR A 1 88 ? 16.254 -6.604 0.454 1.00 94.62 88 TYR A O 1
ATOM 718 N N . ARG A 1 89 ? 14.152 -5.853 0.162 1.00 96.88 89 ARG A N 1
ATOM 719 C CA . ARG A 1 89 ? 14.172 -4.791 1.169 1.00 96.88 89 ARG A CA 1
ATOM 720 C C . ARG A 1 89 ? 12.934 -4.897 2.039 1.00 96.88 89 ARG A C 1
ATOM 722 O O . ARG A 1 89 ? 11.904 -5.386 1.572 1.00 96.88 89 ARG A O 1
ATOM 729 N N . SER A 1 90 ? 13.039 -4.400 3.262 1.00 97.81 90 SER A N 1
ATOM 730 C CA . SER A 1 90 ? 11.929 -4.339 4.201 1.00 97.81 90 SER A CA 1
ATOM 731 C C . SER A 1 90 ? 11.730 -2.904 4.670 1.00 97.81 90 SER A C 1
ATOM 733 O O . SER A 1 90 ? 12.685 -2.152 4.847 1.00 97.81 90 SER A O 1
ATOM 735 N N . VAL A 1 91 ? 10.475 -2.503 4.835 1.00 97.94 91 VAL A N 1
ATOM 736 C CA . VAL A 1 91 ? 10.106 -1.192 5.378 1.00 97.94 91 VAL A CA 1
ATOM 737 C C . VAL A 1 91 ? 8.952 -1.352 6.350 1.00 97.94 91 VAL A C 1
ATOM 739 O O . VAL A 1 91 ? 8.061 -2.172 6.123 1.00 97.94 91 VAL A O 1
ATOM 742 N N . LEU A 1 92 ? 8.937 -0.540 7.403 1.00 98.31 92 LEU A N 1
ATOM 743 C CA . LEU A 1 92 ? 7.738 -0.346 8.208 1.00 98.31 92 LEU A CA 1
ATOM 744 C C . LEU A 1 92 ? 6.845 0.664 7.485 1.00 98.31 92 LEU A C 1
ATOM 746 O O . LEU A 1 92 ? 7.249 1.806 7.256 1.00 98.31 92 LEU A O 1
ATOM 750 N N . LYS A 1 93 ? 5.637 0.248 7.111 1.00 97.56 93 LYS A N 1
ATOM 751 C CA . LYS A 1 93 ? 4.669 1.067 6.380 1.00 97.56 93 LYS A CA 1
ATOM 752 C C . LYS A 1 93 ? 3.449 1.360 7.249 1.00 97.56 93 LYS A C 1
ATOM 754 O O . LYS A 1 93 ? 2.990 0.500 7.991 1.00 97.56 93 LYS A O 1
ATOM 759 N N . GLU A 1 94 ? 2.914 2.569 7.116 1.00 97.81 94 GLU A N 1
ATOM 760 C CA . GLU A 1 94 ? 1.569 2.946 7.552 1.00 97.81 94 GLU A CA 1
ATOM 761 C C . GLU A 1 94 ? 0.694 3.187 6.316 1.00 97.81 94 GLU A C 1
ATOM 763 O O . GLU A 1 94 ? 1.096 3.888 5.384 1.00 97.81 94 GLU A O 1
ATOM 768 N N . MET A 1 95 ? -0.503 2.610 6.312 1.00 97.44 95 MET A N 1
ATOM 769 C CA . MET A 1 95 ? -1.500 2.752 5.260 1.00 97.44 95 MET A CA 1
ATOM 770 C C . MET A 1 95 ? -2.824 3.216 5.868 1.00 97.44 95 MET A C 1
ATOM 772 O O . MET A 1 95 ? -3.340 2.594 6.796 1.00 97.44 95 MET A O 1
ATOM 776 N N . GLY A 1 96 ? -3.364 4.318 5.353 1.00 97.38 96 GLY A N 1
ATOM 777 C CA . GLY A 1 96 ? -4.702 4.793 5.693 1.00 97.38 96 GLY A CA 1
ATOM 778 C C . GLY A 1 96 ? -5.740 4.177 4.765 1.00 97.38 96 GLY A C 1
ATOM 779 O O . GLY A 1 96 ? -5.535 4.124 3.552 1.00 97.38 96 GLY A O 1
ATOM 780 N N . LEU A 1 97 ? -6.844 3.723 5.347 1.00 97.62 97 LEU A N 1
ATOM 781 C CA . LEU A 1 97 ? -7.934 3.028 4.684 1.00 97.62 97 LEU A CA 1
ATOM 782 C C . LEU A 1 97 ? -9.262 3.701 5.021 1.00 97.62 97 LEU A C 1
ATOM 784 O O . LEU A 1 97 ? -9.509 4.054 6.174 1.00 97.62 97 LEU A O 1
ATOM 788 N N . THR A 1 98 ? -10.146 3.797 4.034 1.00 96.56 98 THR A N 1
ATOM 789 C CA . THR A 1 98 ? -11.546 4.179 4.244 1.00 96.56 98 THR A CA 1
ATOM 790 C C . THR A 1 98 ? -12.472 3.074 3.744 1.00 96.56 98 THR A C 1
ATOM 792 O O . THR A 1 98 ? -12.151 2.368 2.781 1.00 96.56 98 THR A O 1
ATOM 795 N N . SER A 1 99 ? -13.597 2.867 4.425 1.00 94.00 99 SER A N 1
ATOM 796 C CA . SER A 1 99 ? -14.570 1.832 4.063 1.00 94.00 99 SER A CA 1
ATOM 797 C C . SER A 1 99 ? -15.415 2.249 2.855 1.00 94.00 99 SER A C 1
ATOM 799 O O . SER A 1 99 ? -15.743 3.423 2.716 1.00 94.00 99 SER A O 1
ATOM 801 N N . GLY A 1 100 ? -15.844 1.289 2.031 1.00 88.38 100 GLY A N 1
ATOM 802 C CA . GLY A 1 100 ? -16.787 1.519 0.923 1.00 88.38 100 GLY A CA 1
ATOM 803 C C . GLY A 1 100 ? -16.235 1.272 -0.486 1.00 88.38 100 GLY A C 1
ATOM 804 O O . GLY A 1 100 ? -16.924 1.552 -1.463 1.00 88.38 100 GLY A O 1
ATOM 805 N N . GLY A 1 101 ? -15.017 0.738 -0.613 1.00 88.94 101 GLY A N 1
ATOM 806 C CA . GLY A 1 101 ? -14.449 0.345 -1.907 1.00 88.94 101 GLY A CA 1
ATOM 807 C C . GLY A 1 101 ? -15.034 -0.955 -2.480 1.00 88.94 101 GLY A C 1
ATOM 808 O O . GLY A 1 101 ? -15.724 -1.690 -1.770 1.00 88.94 101 GLY A O 1
ATOM 809 N N . PRO A 1 102 ? -14.678 -1.327 -3.728 1.00 90.06 102 PRO A N 1
ATOM 810 C CA . PRO A 1 102 ? -15.121 -2.578 -4.367 1.00 90.06 102 PRO A CA 1
ATOM 811 C C . PRO A 1 102 ? -14.766 -3.844 -3.572 1.00 90.06 102 PRO A C 1
ATOM 813 O O . PRO A 1 102 ? -15.401 -4.883 -3.721 1.00 90.06 102 PRO A O 1
ATOM 816 N N . ARG A 1 103 ? -13.735 -3.747 -2.723 1.00 92.94 103 ARG A N 1
ATOM 817 C CA . ARG A 1 103 ? -13.227 -4.813 -1.845 1.00 92.94 103 ARG A CA 1
ATOM 818 C C . ARG A 1 103 ? -13.496 -4.515 -0.364 1.00 92.94 103 ARG A C 1
ATOM 820 O O . ARG A 1 103 ? -12.782 -4.998 0.507 1.00 92.94 103 ARG A O 1
ATOM 827 N N . GLY A 1 104 ? -14.466 -3.645 -0.087 1.00 94.19 104 GLY A N 1
ATOM 828 C CA . GLY A 1 104 ? -14.777 -3.122 1.244 1.00 94.19 104 GLY A CA 1
ATOM 829 C C . GLY A 1 104 ? -13.934 -1.913 1.657 1.00 94.19 104 GLY A C 1
ATOM 830 O O . GLY A 1 104 ? -14.408 -1.112 2.457 1.00 94.19 104 GLY A O 1
ATOM 831 N N . TRP A 1 105 ? -12.748 -1.722 1.069 1.00 97.19 105 TRP A N 1
ATOM 832 C CA . TRP A 1 105 ? -11.789 -0.678 1.450 1.00 97.19 105 TRP A CA 1
ATOM 833 C C . TRP A 1 105 ? -11.186 0.039 0.238 1.00 97.19 105 TRP A C 1
ATOM 835 O O . TRP A 1 105 ? -11.100 -0.540 -0.848 1.00 97.19 105 TRP A O 1
ATOM 845 N N . LEU A 1 106 ? -10.741 1.277 0.452 1.00 97.81 106 LEU A N 1
ATOM 846 C CA . LEU A 1 106 ? -9.862 2.044 -0.436 1.00 97.81 106 LEU A CA 1
ATOM 847 C C . LEU A 1 106 ? -8.680 2.599 0.361 1.00 97.81 106 LEU A C 1
ATOM 849 O O . LEU A 1 106 ? -8.842 2.995 1.515 1.00 97.81 106 LEU A O 1
ATOM 853 N N . ILE A 1 107 ? -7.513 2.661 -0.272 1.00 97.88 107 ILE A N 1
ATOM 854 C CA . ILE A 1 107 ? -6.294 3.263 0.266 1.00 97.88 107 ILE A CA 1
ATOM 855 C C . ILE A 1 107 ? -6.358 4.773 0.052 1.00 97.88 107 ILE A C 1
ATOM 857 O O . ILE A 1 107 ? -6.494 5.249 -1.076 1.00 97.88 107 ILE A O 1
ATOM 861 N N . THR A 1 108 ? -6.234 5.521 1.144 1.00 96.06 108 THR A N 1
ATOM 862 C CA . THR A 1 108 ? -6.295 6.989 1.158 1.00 96.06 108 THR A CA 1
ATOM 863 C C . THR A 1 108 ? -4.954 7.629 1.495 1.00 96.06 108 THR A C 1
ATOM 865 O O . THR A 1 108 ? -4.723 8.789 1.168 1.00 96.06 108 THR A O 1
ATOM 868 N N . SER A 1 109 ? -4.031 6.889 2.113 1.00 95.44 109 SER A N 1
ATOM 869 C CA . SER A 1 109 ? -2.660 7.355 2.343 1.00 95.44 109 SER A CA 1
ATOM 870 C C . SER A 1 109 ? -1.679 6.191 2.465 1.00 95.44 109 SER A C 1
ATOM 872 O O . SER A 1 109 ? -2.040 5.105 2.912 1.00 95.44 109 SER A O 1
ATOM 874 N N . GLU A 1 110 ? -0.424 6.433 2.090 1.00 95.19 110 GLU A N 1
ATOM 875 C CA . GLU A 1 110 ? 0.698 5.524 2.326 1.00 95.19 110 GLU A CA 1
ATOM 876 C C . GLU A 1 110 ? 1.896 6.312 2.855 1.00 95.19 110 GLU A C 1
ATOM 878 O O . GLU A 1 110 ? 2.202 7.402 2.364 1.00 95.19 110 GLU A O 1
ATOM 883 N N . ARG A 1 111 ? 2.597 5.756 3.845 1.00 94.25 111 ARG A N 1
ATOM 884 C CA . ARG A 1 111 ? 3.803 6.356 4.421 1.00 94.25 111 ARG A CA 1
ATOM 885 C C . ARG A 1 111 ? 4.806 5.287 4.817 1.00 94.25 111 ARG A C 1
ATOM 887 O O . ARG A 1 111 ? 4.448 4.309 5.464 1.00 94.25 111 ARG A O 1
ATOM 894 N N . ILE A 1 112 ? 6.070 5.496 4.466 1.00 95.31 112 ILE A N 1
ATOM 895 C CA . ILE A 1 112 ? 7.179 4.717 5.024 1.00 95.31 112 ILE A CA 1
ATOM 896 C C . ILE A 1 112 ? 7.543 5.355 6.365 1.00 95.31 112 ILE A C 1
ATOM 898 O O . ILE A 1 112 ? 7.865 6.541 6.412 1.00 95.31 112 ILE A O 1
ATOM 902 N N . LEU A 1 113 ? 7.432 4.583 7.443 1.00 96.25 113 LEU A N 1
ATOM 903 C CA . LEU A 1 113 ? 7.807 5.002 8.791 1.00 96.25 113 LEU A CA 1
ATOM 904 C C . LEU A 1 113 ? 9.278 4.703 9.082 1.00 96.25 113 LEU A C 1
ATOM 906 O O . LEU A 1 113 ? 9.923 5.504 9.751 1.00 96.25 113 LEU A O 1
ATOM 910 N N . ASP A 1 114 ? 9.793 3.576 8.581 1.00 97.19 114 ASP A N 1
ATOM 911 C CA . ASP A 1 114 ? 11.185 3.169 8.783 1.00 97.19 114 ASP A CA 1
ATOM 912 C C . ASP A 1 114 ? 11.686 2.227 7.674 1.00 97.19 114 ASP A C 1
ATOM 914 O O . ASP A 1 114 ? 10.888 1.567 6.997 1.00 97.19 114 ASP A O 1
ATOM 918 N N . VAL A 1 115 ? 13.007 2.152 7.502 1.00 95.88 115 VAL A N 1
ATOM 919 C CA . VAL A 1 115 ? 13.693 1.188 6.625 1.00 95.88 115 VAL A CA 1
ATOM 920 C C . VAL A 1 115 ? 14.375 0.141 7.500 1.00 95.88 115 VAL A C 1
ATOM 922 O O . VAL A 1 115 ? 15.114 0.496 8.413 1.00 95.88 115 VAL A O 1
ATOM 925 N N . LEU A 1 116 ? 14.133 -1.138 7.206 1.00 93.88 116 LEU A N 1
ATOM 926 C CA . LEU A 1 116 ? 14.579 -2.278 8.012 1.00 93.88 116 LEU A CA 1
ATOM 927 C C . LEU A 1 116 ? 15.700 -3.071 7.331 1.00 93.88 116 LEU A C 1
ATOM 929 O O . LEU A 1 116 ? 15.677 -3.183 6.080 1.00 93.88 116 LEU A O 1
#

pLDDT: mean 94.97, std 3.76, range [76.0, 98.56]

Foldseek 3Di:
DLVLVVVLVQVLQVCLQVLVLVVNCLQADPFADEPPDPGPVRVSVVSNVVSVDHKGKDWPSVQWDWDQDPVRKIKIWTWMWMGDPPDIWIFTKIWIWHADGPSRIHTRYIDTPGTD